Protein AF-A0A7S3FGL2-F1 (afdb_monomer_lite)

pLDDT: mean 81.77, std 18.12, range [37.56, 98.25]

Organism: NCBI:txid156174

Sequence (99 aa):
NVDGRLDLQSSRLWTECSLQRYDFERPWGNAAKVGRVTRKQLLDFFDTYVADGSPTRRRLSTHVFSKGMAPSSLVAEKLPDDDLFPPPVDLLVDAAIAV

Structure (mmCIF, N/CA/C/O backbone):
data_AF-A0A7S3FGL2-F1
#
_entry.id   AF-A0A7S3FGL2-F1
#
loop_
_atom_site.group_PDB
_atom_site.id
_atom_site.type_symbol
_atom_site.label_atom_id
_atom_site.label_alt_id
_atom_site.label_comp_id
_atom_site.label_asym_id
_atom_site.label_entity_id
_atom_site.label_seq_id
_atom_site.pdbx_PDB_ins_code
_atom_site.Cartn_x
_atom_site.Cartn_y
_atom_site.Cartn_z
_atom_site.occupancy
_atom_site.B_iso_or_equiv
_atom_site.auth_seq_id
_atom_site.auth_comp_id
_atom_site.auth_asym_id
_atom_site.auth_atom_id
_atom_site.pdbx_PDB_model_num
ATOM 1 N N . ASN A 1 1 ? 35.583 0.720 4.370 1.00 47.28 1 ASN A N 1
ATOM 2 C CA . ASN A 1 1 ? 34.132 0.690 4.650 1.00 47.28 1 ASN A CA 1
ATOM 3 C C . ASN A 1 1 ? 33.379 0.496 3.330 1.00 47.28 1 ASN A C 1
ATOM 5 O O . ASN A 1 1 ? 32.841 1.445 2.777 1.00 47.28 1 ASN A O 1
ATOM 9 N N . VAL A 1 2 ? 33.482 -0.710 2.761 1.00 55.81 2 VAL A N 1
ATOM 10 C CA . VAL A 1 2 ? 32.880 -1.120 1.471 1.00 55.81 2 VAL A CA 1
ATOM 11 C C . VAL A 1 2 ? 31.766 -2.155 1.709 1.00 55.81 2 VAL A C 1
ATOM 13 O O . VAL A 1 2 ? 30.880 -2.310 0.872 1.00 55.81 2 VAL A O 1
ATOM 16 N N . ASP A 1 3 ? 31.750 -2.774 2.895 1.00 56.59 3 ASP A N 1
ATOM 17 C CA . ASP A 1 3 ? 30.830 -3.851 3.266 1.00 56.59 3 ASP A CA 1
ATOM 18 C C . ASP A 1 3 ? 29.364 -3.418 3.319 1.00 56.59 3 ASP A C 1
ATOM 20 O O . ASP A 1 3 ? 28.524 -4.170 2.843 1.00 56.59 3 ASP A O 1
ATOM 24 N N . GLY A 1 4 ? 29.070 -2.180 3.746 1.00 68.31 4 GLY A N 1
ATOM 25 C CA . GLY A 1 4 ? 27.702 -1.634 3.843 1.00 68.31 4 GLY A CA 1
ATOM 26 C C . GLY A 1 4 ? 26.973 -1.410 2.506 1.00 68.31 4 GLY A C 1
ATOM 27 O O . GLY A 1 4 ? 25.830 -0.952 2.474 1.00 68.31 4 GLY A O 1
ATOM 28 N N . ARG A 1 5 ? 27.649 -1.647 1.374 1.00 80.19 5 ARG A N 1
ATOM 29 C CA . ARG A 1 5 ? 27.011 -1.667 0.051 1.00 80.19 5 ARG A CA 1
ATOM 30 C C . ARG A 1 5 ? 26.749 -3.086 -0.429 1.00 80.19 5 ARG A C 1
ATOM 32 O O . ARG A 1 5 ? 25.773 -3.287 -1.145 1.00 80.19 5 ARG A O 1
ATOM 39 N N . LEU A 1 6 ? 27.601 -4.049 -0.083 1.00 89.69 6 LEU A N 1
ATOM 40 C CA . LEU A 1 6 ? 27.463 -5.423 -0.560 1.00 89.69 6 LEU A CA 1
ATOM 41 C C . LEU A 1 6 ? 26.373 -6.170 0.208 1.00 89.69 6 LEU A C 1
ATOM 43 O O . LEU A 1 6 ? 25.575 -6.872 -0.409 1.00 89.69 6 LEU A O 1
ATOM 47 N N . ASP A 1 7 ? 26.307 -5.990 1.524 1.00 92.75 7 ASP A N 1
ATOM 48 C CA . ASP A 1 7 ? 25.266 -6.545 2.392 1.00 92.75 7 ASP A CA 1
ATOM 49 C C . ASP A 1 7 ? 23.858 -6.094 1.962 1.00 92.75 7 ASP A C 1
ATOM 51 O O . ASP A 1 7 ? 22.958 -6.918 1.795 1.00 92.75 7 ASP A O 1
ATOM 55 N N . LEU A 1 8 ? 23.682 -4.801 1.680 1.00 90.06 8 LEU A N 1
ATOM 56 C CA . LEU A 1 8 ? 22.421 -4.206 1.257 1.00 90.06 8 LEU A CA 1
ATOM 57 C C . LEU A 1 8 ? 21.986 -4.742 -0.110 1.00 90.06 8 LEU A C 1
ATOM 59 O O . LEU A 1 8 ? 20.818 -5.084 -0.303 1.00 90.06 8 LEU A O 1
ATOM 63 N N . GLN A 1 9 ? 22.920 -4.832 -1.065 1.00 89.56 9 GLN A N 1
ATOM 64 C CA . GLN A 1 9 ? 22.628 -5.403 -2.382 1.00 89.56 9 GLN A CA 1
ATOM 65 C C . GLN A 1 9 ? 22.312 -6.897 -2.277 1.00 89.56 9 GLN A C 1
ATOM 67 O O . GLN A 1 9 ? 21.331 -7.347 -2.862 1.00 89.56 9 GLN A O 1
ATOM 72 N N . SER A 1 10 ? 23.071 -7.648 -1.476 1.00 93.00 10 SER A N 1
ATOM 73 C CA . SER A 1 10 ? 22.839 -9.079 -1.251 1.00 93.00 10 SER A CA 1
ATOM 74 C C . SER A 1 10 ? 21.466 -9.326 -0.626 1.00 93.00 10 SER A C 1
ATOM 76 O O . SER A 1 10 ? 20.706 -10.150 -1.125 1.00 93.00 10 SER A O 1
ATOM 78 N N . SER A 1 11 ? 21.101 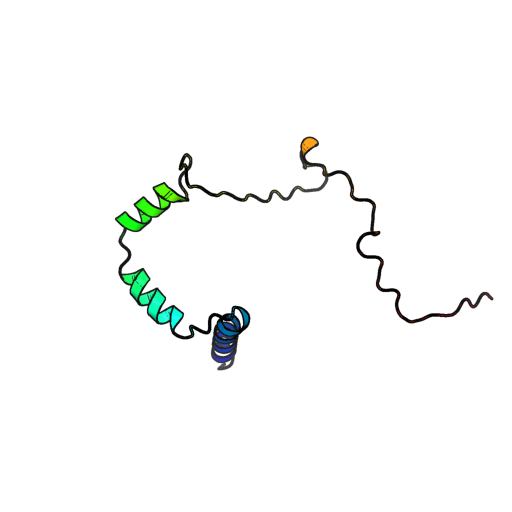-8.555 0.402 1.00 93.62 11 SER A N 1
ATOM 79 C CA . SER A 1 11 ? 19.793 -8.629 1.063 1.00 93.62 11 SER A CA 1
ATOM 80 C C . SER A 1 11 ? 18.637 -8.313 0.106 1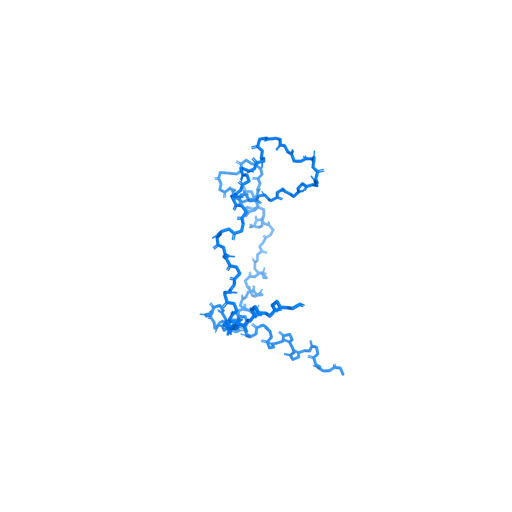.00 93.62 11 SER A C 1
ATOM 82 O O . SER A 1 11 ? 17.639 -9.041 0.047 1.00 93.62 11 SER A O 1
ATOM 84 N N . ARG A 1 12 ? 18.790 -7.268 -0.720 1.00 90.44 12 ARG A N 1
ATOM 85 C CA . ARG A 1 12 ? 17.800 -6.906 -1.742 1.00 90.44 12 ARG A CA 1
ATOM 86 C C . ARG A 1 12 ? 17.609 -8.021 -2.771 1.00 90.44 12 ARG A C 1
ATOM 88 O O . ARG A 1 12 ? 16.471 -8.379 -3.057 1.00 90.44 12 ARG A O 1
ATOM 95 N N . LEU A 1 13 ? 18.694 -8.556 -3.331 1.00 93.25 13 LEU A N 1
ATOM 96 C CA . LEU A 1 13 ? 18.628 -9.635 -4.322 1.00 93.25 13 LEU A CA 1
ATOM 97 C C . LEU A 1 13 ? 18.032 -10.905 -3.709 1.00 93.25 13 LEU A C 1
ATOM 99 O O . LEU A 1 13 ? 17.160 -11.531 -4.308 1.00 93.25 13 LEU A O 1
ATOM 103 N N . TRP A 1 14 ? 18.442 -11.243 -2.485 1.00 95.50 14 TRP A N 1
ATOM 104 C CA . TRP A 1 14 ? 17.928 -12.408 -1.776 1.00 95.50 14 TRP A CA 1
ATOM 105 C C . TRP A 1 14 ? 16.425 -12.315 -1.505 1.00 95.50 14 TRP A C 1
ATOM 107 O O . TRP A 1 14 ? 15.729 -13.318 -1.620 1.00 95.50 14 TRP A O 1
ATOM 117 N N . THR A 1 15 ? 15.902 -11.120 -1.218 1.00 95.81 15 THR A N 1
ATOM 118 C CA . THR A 1 15 ? 14.456 -10.891 -1.053 1.00 95.81 15 THR A CA 1
ATOM 119 C C . THR A 1 15 ? 13.673 -11.227 -2.325 1.00 95.81 15 THR A C 1
ATOM 121 O O . THR A 1 15 ? 12.600 -11.821 -2.254 1.00 95.81 15 THR A O 1
ATOM 124 N N . GLU A 1 16 ? 14.195 -10.883 -3.504 1.00 95.62 16 GLU A N 1
ATOM 125 C CA . GLU A 1 16 ? 13.534 -11.226 -4.771 1.00 95.62 16 GLU A CA 1
ATOM 126 C C . GLU A 1 16 ? 13.585 -12.742 -5.047 1.00 95.62 16 GLU A C 1
ATOM 128 O O . GLU A 1 16 ? 12.620 -13.294 -5.584 1.00 95.62 16 GLU A O 1
ATOM 133 N N . CYS A 1 17 ? 14.655 -13.426 -4.618 1.00 96.69 17 CYS A N 1
ATOM 134 C CA . CYS A 1 17 ? 14.762 -14.887 -4.671 1.00 96.69 17 CYS A CA 1
ATOM 135 C C . CYS A 1 17 ? 13.810 -15.588 -3.691 1.00 96.69 17 CYS A C 1
ATOM 137 O O . CYS A 1 17 ? 13.108 -16.518 -4.082 1.00 96.69 17 CYS A O 1
ATOM 139 N N . SER A 1 18 ? 13.764 -15.154 -2.429 1.00 97.31 18 SER A N 1
ATOM 140 C CA . SER A 1 18 ? 12.949 -15.784 -1.380 1.00 97.31 18 SER A CA 1
ATOM 141 C C . SER A 1 18 ? 11.451 -15.604 -1.618 1.00 97.31 18 SER A C 1
ATOM 143 O O . SER A 1 18 ? 10.665 -16.498 -1.318 1.00 97.31 18 SER A O 1
ATOM 145 N N . LEU A 1 19 ? 11.059 -14.480 -2.223 1.00 96.06 19 LEU A N 1
ATOM 146 C CA . LEU A 1 19 ? 9.688 -14.225 -2.665 1.00 96.06 19 LEU A CA 1
ATOM 147 C C . LEU A 1 19 ? 9.366 -14.849 -4.032 1.00 96.06 19 LEU A C 1
ATOM 149 O O . LEU A 1 19 ? 8.247 -14.666 -4.509 1.00 96.06 19 LEU A O 1
ATOM 153 N N . GLN A 1 20 ? 10.326 -15.534 -4.669 1.00 96.12 20 GLN A N 1
ATOM 154 C CA . GLN A 1 20 ? 10.205 -16.142 -6.002 1.00 96.12 20 GLN A CA 1
ATOM 155 C C . GLN A 1 20 ? 9.724 -15.166 -7.090 1.00 96.12 20 GLN A C 1
ATOM 157 O O . GLN A 1 20 ? 9.078 -15.553 -8.062 1.00 96.12 20 GLN A O 1
ATOM 162 N N . ARG A 1 21 ? 10.016 -13.874 -6.921 1.00 94.19 21 ARG A N 1
ATOM 163 C CA . ARG A 1 21 ? 9.623 -12.823 -7.869 1.00 94.19 21 ARG A CA 1
ATOM 164 C C . ARG A 1 21 ? 10.645 -12.664 -8.978 1.00 94.19 21 ARG A C 1
ATOM 166 O O . ARG A 1 21 ? 10.260 -12.399 -10.110 1.00 94.19 21 ARG A O 1
ATOM 173 N N . TYR A 1 22 ? 11.925 -12.807 -8.634 1.00 94.00 22 TYR A N 1
ATOM 174 C CA . TYR A 1 22 ? 13.061 -12.690 -9.553 1.00 94.00 22 TYR A CA 1
ATOM 175 C C . TYR A 1 22 ? 13.081 -11.389 -10.386 1.00 94.00 22 TYR A C 1
ATOM 177 O O . TYR A 1 22 ? 13.723 -11.329 -11.431 1.00 94.00 22 TYR A O 1
ATOM 185 N N . ASP A 1 23 ? 12.410 -10.328 -9.922 1.00 94.44 23 ASP A N 1
ATOM 186 C CA . ASP A 1 23 ? 12.386 -9.022 -10.585 1.00 94.44 23 ASP A CA 1
ATOM 187 C C . ASP A 1 23 ? 13.465 -8.115 -9.977 1.00 94.44 23 ASP A C 1
ATOM 189 O O . ASP A 1 23 ? 13.226 -7.291 -9.091 1.00 94.44 23 ASP A O 1
ATOM 193 N N . PHE A 1 24 ? 14.703 -8.292 -10.438 1.00 93.38 24 PHE A N 1
ATOM 194 C CA . PHE A 1 24 ? 15.855 -7.552 -9.914 1.00 93.38 24 PHE A CA 1
ATOM 195 C C . PHE A 1 24 ? 15.881 -6.077 -10.357 1.00 93.38 24 PHE A C 1
ATOM 197 O O . PHE A 1 24 ? 16.459 -5.219 -9.671 1.00 93.38 24 PHE A O 1
ATOM 204 N N . GLU A 1 25 ? 15.210 -5.761 -11.468 1.00 93.31 25 GLU A N 1
ATOM 205 C CA . GLU A 1 25 ? 15.081 -4.408 -12.023 1.00 93.31 25 GLU A CA 1
ATOM 206 C C . GLU A 1 25 ? 13.942 -3.603 -11.387 1.00 93.31 25 GLU A C 1
ATOM 208 O O . GLU A 1 25 ? 13.857 -2.384 -11.581 1.00 93.31 25 GLU A O 1
ATOM 213 N N . ARG A 1 26 ? 13.110 -4.252 -10.564 1.00 91.00 26 ARG A N 1
ATOM 214 C CA . ARG A 1 26 ? 11.936 -3.684 -9.898 1.00 91.00 26 ARG A CA 1
ATOM 215 C C . ARG A 1 26 ? 12.124 -2.266 -9.354 1.00 91.00 26 ARG A C 1
ATOM 217 O O . ARG A 1 26 ? 11.230 -1.449 -9.555 1.00 91.00 26 ARG A O 1
ATOM 224 N N . PRO A 1 27 ? 13.237 -1.891 -8.700 1.00 91.00 27 PRO A N 1
ATOM 225 C CA . PRO A 1 27 ? 13.410 -0.524 -8.203 1.00 91.00 27 PRO A CA 1
ATOM 226 C C . PRO A 1 27 ? 13.527 0.536 -9.292 1.00 91.00 27 PRO A C 1
ATOM 228 O O . PRO A 1 27 ? 12.985 1.624 -9.113 1.00 91.00 27 PRO A O 1
ATOM 231 N N . TRP A 1 28 ? 14.143 0.225 -10.433 1.00 93.56 28 TRP A N 1
ATOM 232 C CA . TRP A 1 28 ? 14.189 1.136 -11.577 1.00 93.56 28 TRP A CA 1
ATOM 233 C C . TRP A 1 28 ? 12.801 1.287 -12.205 1.00 93.56 28 TRP A C 1
ATOM 235 O O . TRP A 1 28 ? 12.335 2.407 -12.429 1.00 93.56 28 TRP A O 1
ATOM 245 N N . GLY A 1 29 ? 12.088 0.171 -12.389 1.00 94.81 29 GLY A N 1
ATOM 246 C CA . GLY A 1 29 ? 10.708 0.176 -12.880 1.00 94.81 29 GLY A CA 1
ATOM 247 C C . GLY A 1 29 ? 9.744 0.913 -11.943 1.00 94.81 29 GLY A C 1
ATOM 248 O O . GLY A 1 29 ? 8.897 1.688 -12.393 1.00 94.81 29 GLY A O 1
ATOM 249 N N . ASN A 1 30 ? 9.891 0.729 -10.631 1.00 94.06 30 ASN A N 1
ATOM 250 C CA . ASN A 1 30 ? 9.097 1.423 -9.621 1.00 94.06 30 ASN A CA 1
ATOM 251 C C . ASN A 1 30 ? 9.410 2.919 -9.594 1.00 94.06 30 ASN A C 1
ATOM 253 O O . ASN A 1 30 ? 8.476 3.713 -9.561 1.00 94.06 30 ASN A O 1
ATOM 257 N N . ALA A 1 31 ? 10.682 3.319 -9.666 1.00 95.69 31 ALA A N 1
ATOM 258 C CA . ALA A 1 31 ? 11.065 4.729 -9.718 1.00 95.69 31 ALA A CA 1
ATOM 259 C C . ALA A 1 31 ? 10.450 5.436 -10.936 1.00 95.69 31 ALA A C 1
ATOM 261 O O . ALA A 1 31 ? 9.852 6.504 -10.796 1.00 95.69 31 ALA A O 1
ATOM 262 N N . ALA A 1 32 ? 10.503 4.800 -12.112 1.00 96.69 32 ALA A N 1
ATOM 263 C CA . ALA A 1 32 ? 9.892 5.327 -13.330 1.00 96.69 32 ALA A CA 1
ATOM 264 C C . ALA A 1 32 ? 8.363 5.483 -13.218 1.00 96.69 32 ALA A C 1
ATOM 266 O O . ALA A 1 32 ? 7.799 6.426 -13.775 1.00 96.69 32 ALA A O 1
ATOM 267 N N . LYS A 1 33 ? 7.683 4.579 -12.497 1.00 95.44 33 LYS A N 1
ATOM 268 C CA . LYS A 1 33 ? 6.234 4.656 -12.238 1.00 95.44 33 LYS A CA 1
ATOM 269 C C . LYS A 1 33 ? 5.896 5.743 -11.220 1.00 95.44 33 LYS A C 1
ATOM 271 O O . LYS A 1 33 ? 5.019 6.559 -11.481 1.00 95.44 33 LYS A O 1
ATOM 276 N N . VAL A 1 34 ? 6.609 5.781 -10.093 1.00 95.38 34 VAL A N 1
ATOM 277 C CA . VAL A 1 34 ? 6.399 6.761 -9.015 1.00 95.38 34 VAL A CA 1
ATOM 278 C C . VAL A 1 34 ? 6.625 8.185 -9.518 1.00 95.38 34 VAL A C 1
ATOM 280 O O . VAL A 1 34 ? 5.832 9.064 -9.201 1.00 95.38 34 VAL A O 1
ATOM 283 N N . GLY A 1 35 ? 7.623 8.408 -10.379 1.00 95.06 35 GLY A N 1
ATOM 284 C CA . GLY A 1 35 ? 7.886 9.724 -10.974 1.00 95.06 35 GLY A CA 1
ATOM 285 C C . GLY A 1 35 ? 6.748 10.286 -11.839 1.00 95.06 35 GLY A C 1
ATOM 286 O O . GLY A 1 35 ? 6.745 11.475 -12.136 1.00 95.06 35 GLY A O 1
ATOM 287 N N . ARG A 1 36 ? 5.771 9.459 -12.238 1.00 96.94 36 ARG A N 1
ATOM 288 C CA . ARG A 1 36 ? 4.591 9.877 -13.018 1.00 96.94 36 ARG A CA 1
ATOM 289 C C . ARG A 1 36 ? 3.351 10.112 -12.155 1.00 96.94 36 ARG A C 1
ATOM 291 O O . ARG A 1 36 ? 2.321 10.528 -12.682 1.00 96.94 36 ARG A O 1
ATOM 298 N N . VAL A 1 37 ? 3.418 9.808 -10.859 1.00 97.00 37 VAL A N 1
ATOM 299 C CA . VAL A 1 37 ? 2.273 9.922 -9.953 1.00 97.00 37 VAL A CA 1
ATOM 300 C C . VAL A 1 37 ? 1.992 11.392 -9.660 1.00 97.00 37 VAL A C 1
ATOM 302 O O . VAL A 1 37 ? 2.861 12.142 -9.222 1.00 97.00 37 VAL A O 1
ATOM 305 N N . THR A 1 38 ? 0.747 11.805 -9.881 1.00 98.00 38 THR A N 1
ATOM 306 C CA . THR A 1 38 ? 0.294 13.177 -9.635 1.00 98.00 38 THR A CA 1
ATOM 307 C C . THR A 1 38 ? -0.317 13.333 -8.245 1.00 98.00 38 THR A C 1
ATOM 309 O O . THR A 1 38 ? -0.844 12.385 -7.659 1.00 98.00 38 THR A O 1
ATOM 312 N N . ARG A 1 39 ? -0.341 14.572 -7.734 1.00 97.62 39 ARG A N 1
ATOM 313 C CA . ARG A 1 39 ? -1.016 14.900 -6.466 1.00 97.62 39 ARG A CA 1
ATOM 314 C C . ARG A 1 39 ? -2.484 14.468 -6.459 1.00 97.62 39 ARG A C 1
ATOM 316 O O . ARG A 1 39 ? -2.955 13.954 -5.452 1.00 97.62 39 ARG A O 1
ATOM 323 N N . LYS A 1 40 ? -3.197 14.668 -7.573 1.00 98.25 40 LYS A N 1
ATOM 324 C CA . LYS A 1 40 ? -4.603 14.269 -7.699 1.00 98.25 40 LYS A CA 1
ATOM 325 C C . LYS A 1 40 ? -4.766 12.761 -7.500 1.00 98.25 40 LYS A C 1
ATOM 327 O O . LYS A 1 40 ? -5.593 12.356 -6.701 1.00 98.25 40 LYS A O 1
ATOM 332 N N . GLN A 1 41 ? -3.938 11.948 -8.156 1.00 97.88 41 GLN A N 1
ATOM 333 C CA . GLN A 1 41 ? -3.992 10.489 -8.014 1.00 97.88 41 GLN A CA 1
ATOM 334 C C . GLN A 1 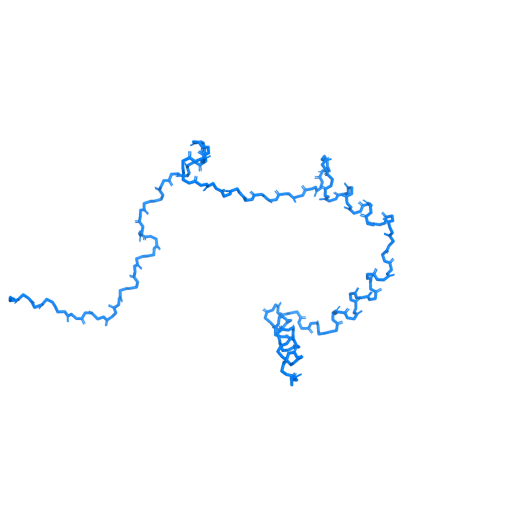41 ? -3.706 10.023 -6.582 1.00 97.88 41 GLN A C 1
ATOM 336 O O . GLN A 1 41 ? -4.308 9.054 -6.132 1.00 97.88 41 GLN A O 1
ATOM 341 N N . LEU A 1 42 ? -2.817 10.710 -5.857 1.00 97.44 42 LEU A N 1
ATOM 342 C CA . LEU A 1 42 ? -2.562 10.407 -4.445 1.00 97.44 42 LEU A CA 1
ATOM 343 C C . LEU A 1 42 ? -3.769 10.720 -3.556 1.00 97.44 42 LEU A C 1
ATOM 345 O O . LEU A 1 42 ? -4.081 9.928 -2.670 1.00 97.44 42 LEU A O 1
ATOM 349 N N . LEU A 1 43 ? -4.448 11.846 -3.798 1.00 97.94 43 LEU A N 1
ATOM 350 C CA . LEU A 1 43 ? -5.676 12.191 -3.076 1.00 97.94 43 LEU A CA 1
ATOM 351 C C . LEU A 1 43 ? -6.803 11.211 -3.401 1.00 97.94 43 LEU A C 1
ATOM 353 O O . LEU A 1 43 ? -7.376 10.634 -2.486 1.00 97.94 43 LEU A O 1
ATOM 357 N N . ASP A 1 44 ? -7.024 10.926 -4.685 1.00 97.62 44 ASP A N 1
ATOM 358 C CA . ASP A 1 44 ? -8.039 9.966 -5.122 1.00 97.62 44 ASP A CA 1
ATOM 359 C C . ASP A 1 44 ? -7.768 8.564 -4.513 1.00 97.62 44 ASP A C 1
ATOM 361 O O . ASP A 1 44 ? -8.693 7.875 -4.080 1.00 97.62 44 ASP A O 1
ATOM 365 N N . PHE A 1 45 ? -6.496 8.144 -4.403 1.00 97.44 45 PHE A N 1
ATOM 366 C CA . PHE A 1 45 ? -6.108 6.906 -3.710 1.00 97.44 45 PHE A CA 1
ATOM 367 C C . PHE A 1 45 ? -6.431 6.948 -2.211 1.00 97.44 45 PHE A C 1
ATOM 369 O O . PHE A 1 45 ? -6.963 5.975 -1.672 1.00 97.44 45 PHE A O 1
ATOM 376 N N . PHE A 1 46 ? -6.115 8.053 -1.531 1.00 97.12 46 PHE A N 1
ATOM 377 C CA . PHE A 1 46 ? -6.404 8.218 -0.108 1.00 97.12 46 PHE A CA 1
ATOM 378 C C . PHE A 1 46 ? -7.910 8.164 0.162 1.00 97.12 46 PHE A C 1
ATOM 380 O O . PHE A 1 46 ? -8.348 7.368 0.996 1.00 97.12 46 PHE A O 1
ATOM 387 N N . ASP A 1 47 ? -8.694 8.938 -0.585 1.00 97.56 47 ASP A N 1
ATOM 388 C CA . ASP A 1 47 ? -10.150 8.994 -0.452 1.00 97.56 47 ASP A CA 1
ATOM 389 C C . ASP A 1 47 ? -10.777 7.619 -0.706 1.00 97.56 47 ASP A C 1
ATOM 391 O O . ASP A 1 47 ? -11.699 7.202 -0.006 1.00 97.56 47 ASP A O 1
ATOM 395 N N . THR A 1 48 ? -10.219 6.857 -1.651 1.00 97.31 48 THR A N 1
ATOM 396 C CA . THR A 1 48 ? -10.722 5.522 -1.984 1.00 97.31 48 THR A CA 1
ATOM 397 C C . THR A 1 48 ? -10.316 4.463 -0.964 1.00 97.31 48 THR A C 1
ATOM 399 O O . THR A 1 48 ? -11.128 3.607 -0.641 1.00 97.31 48 THR A O 1
ATOM 402 N N . TYR A 1 49 ? -9.094 4.439 -0.435 1.00 97.50 49 TYR A N 1
ATOM 403 C CA . TYR A 1 49 ? -8.622 3.265 0.326 1.00 97.50 49 TYR A CA 1
ATOM 404 C C . TYR A 1 49 ? -8.318 3.524 1.798 1.00 97.50 49 TYR A C 1
ATOM 406 O O . TYR A 1 49 ? -8.216 2.568 2.570 1.00 97.50 49 TYR A O 1
ATOM 414 N N . VAL A 1 50 ? -8.177 4.785 2.203 1.00 96.19 50 VAL A N 1
ATOM 415 C CA . VAL A 1 50 ? -7.649 5.149 3.524 1.00 96.19 50 VAL A CA 1
ATOM 416 C C . VAL A 1 50 ? -8.641 5.978 4.335 1.00 96.19 50 VAL A C 1
ATOM 418 O O . VAL A 1 50 ? -8.763 5.729 5.539 1.00 96.19 50 VAL A O 1
ATOM 421 N N . ALA A 1 51 ? -9.340 6.920 3.693 1.00 96.31 51 ALA A N 1
ATOM 422 C CA . ALA A 1 51 ? -10.229 7.876 4.343 1.00 96.31 51 ALA A CA 1
ATOM 423 C C . ALA A 1 51 ? -11.287 7.205 5.231 1.00 96.31 51 ALA A C 1
ATOM 425 O O . ALA A 1 51 ? -11.827 6.136 4.920 1.00 96.31 51 ALA A O 1
ATOM 426 N N . ASP A 1 52 ? -11.590 7.852 6.356 1.00 92.56 52 ASP A N 1
ATOM 427 C CA . ASP A 1 52 ? -12.672 7.424 7.235 1.00 92.56 52 ASP A CA 1
ATOM 428 C C . ASP A 1 52 ? -14.008 7.526 6.484 1.00 92.56 52 ASP A C 1
ATOM 430 O O . ASP A 1 52 ? -14.325 8.548 5.883 1.00 92.56 52 ASP A O 1
ATOM 434 N N . GLY A 1 53 ? -14.779 6.437 6.483 1.00 90.62 53 GLY A N 1
ATOM 435 C CA . GLY A 1 53 ? -16.037 6.342 5.737 1.00 90.62 53 GLY A CA 1
ATOM 436 C C . GLY A 1 53 ? -15.912 5.786 4.316 1.00 90.62 53 GLY A C 1
ATOM 437 O O . GLY A 1 53 ? -16.938 5.544 3.685 1.00 90.62 53 GLY A O 1
ATOM 438 N N . SER A 1 54 ? -14.700 5.512 3.817 1.00 94.81 54 SER A N 1
ATOM 439 C CA . SER A 1 54 ? -14.562 4.836 2.525 1.00 94.81 54 SER A CA 1
ATOM 440 C C . SER A 1 54 ? -15.126 3.400 2.564 1.00 94.81 54 SER A C 1
ATOM 442 O O . SER A 1 54 ? -14.771 2.630 3.465 1.00 94.81 54 SER A O 1
ATOM 444 N N . PRO A 1 55 ? -15.922 2.988 1.553 1.00 92.62 55 PRO A N 1
ATOM 445 C CA . PRO A 1 55 ? -16.476 1.635 1.466 1.00 92.62 55 PRO A CA 1
ATOM 446 C C . PRO A 1 55 ? -15.413 0.565 1.176 1.00 92.62 55 PRO A C 1
ATOM 448 O O . PRO A 1 55 ? -15.631 -0.615 1.438 1.00 92.62 55 PRO A O 1
ATOM 451 N N . THR A 1 56 ? -14.257 0.954 0.633 1.00 96.25 56 THR A N 1
ATOM 452 C CA . THR A 1 56 ? -13.159 0.045 0.265 1.00 96.25 56 THR A CA 1
ATOM 453 C C . THR A 1 56 ? -12.012 0.041 1.271 1.00 96.25 56 THR A C 1
ATOM 455 O O . THR A 1 56 ? -11.020 -0.674 1.072 1.00 96.25 56 THR A O 1
ATOM 458 N N . ARG A 1 57 ? -12.141 0.804 2.364 1.00 96.38 57 ARG A N 1
ATOM 459 C CA . ARG A 1 57 ? -11.147 0.861 3.434 1.00 96.38 57 ARG A CA 1
ATOM 460 C C . ARG A 1 57 ? -11.022 -0.489 4.134 1.00 96.38 57 ARG A C 1
ATOM 462 O O . ARG A 1 57 ? -12.001 -1.064 4.601 1.00 96.38 57 ARG A O 1
ATOM 469 N N . ARG A 1 58 ? -9.786 -0.968 4.275 1.00 95.88 58 ARG A N 1
ATOM 470 C CA . ARG A 1 58 ? -9.450 -2.189 5.024 1.00 95.88 58 ARG A CA 1
ATOM 4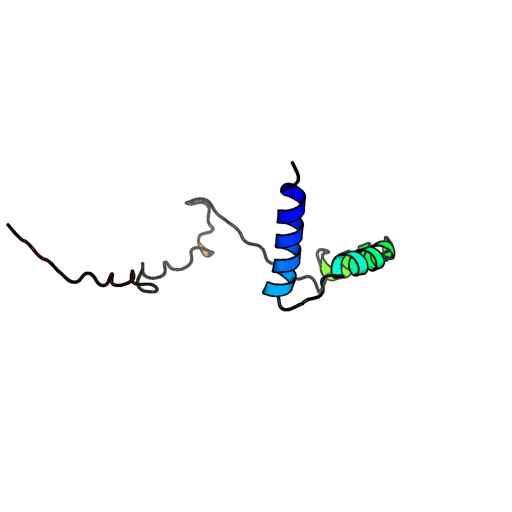71 C C . ARG A 1 58 ? -8.522 -1.816 6.177 1.00 95.88 58 ARG A C 1
ATOM 473 O O . ARG A 1 58 ? -7.402 -1.379 5.934 1.00 95.88 58 ARG A O 1
ATOM 480 N N . ARG A 1 59 ? -8.990 -1.953 7.425 1.00 94.44 59 ARG A N 1
ATOM 481 C CA . ARG A 1 59 ? -8.238 -1.576 8.635 1.00 94.44 59 ARG A CA 1
ATOM 482 C C . ARG A 1 59 ? -8.024 -2.786 9.541 1.00 94.44 59 ARG A C 1
ATOM 484 O O . ARG A 1 59 ? -8.994 -3.374 10.005 1.00 94.44 59 ARG A O 1
ATOM 491 N N . LEU A 1 60 ? -6.763 -3.092 9.833 1.00 93.06 60 LEU A N 1
ATOM 492 C CA . LEU A 1 60 ? -6.351 -4.035 10.873 1.00 93.06 60 LEU A CA 1
ATOM 493 C C . LEU A 1 60 ? -5.723 -3.236 12.020 1.00 93.06 60 LEU A C 1
ATOM 495 O O . LEU A 1 60 ? -4.826 -2.430 11.780 1.00 93.06 60 LEU A O 1
ATOM 499 N N . SER A 1 61 ? -6.204 -3.431 13.247 1.00 92.31 61 SER A N 1
ATOM 500 C CA . SER A 1 61 ? -5.658 -2.775 14.441 1.00 92.31 61 SER A CA 1
ATOM 501 C C . SER A 1 61 ? -5.318 -3.807 15.506 1.00 92.31 61 SER A C 1
ATOM 503 O O . SER A 1 61 ? -6.209 -4.525 15.958 1.00 92.31 61 SER A O 1
ATOM 505 N N . THR A 1 62 ? -4.058 -3.830 15.935 1.00 92.00 62 THR A N 1
ATOM 506 C CA . THR A 1 62 ? -3.584 -4.664 17.043 1.00 92.00 62 THR A CA 1
ATOM 507 C C . THR A 1 62 ? -3.480 -3.804 18.294 1.00 92.00 62 THR A C 1
ATOM 509 O O . THR A 1 62 ? -2.732 -2.828 18.311 1.00 92.00 62 THR A O 1
ATOM 512 N N . HIS A 1 63 ? -4.234 -4.155 19.334 1.00 90.12 63 HIS A N 1
ATOM 513 C CA . HIS A 1 63 ? -4.216 -3.454 20.617 1.00 90.12 63 HIS A CA 1
ATOM 514 C C . HIS A 1 63 ? -3.421 -4.284 21.617 1.00 90.12 63 HIS A C 1
ATOM 516 O O . HIS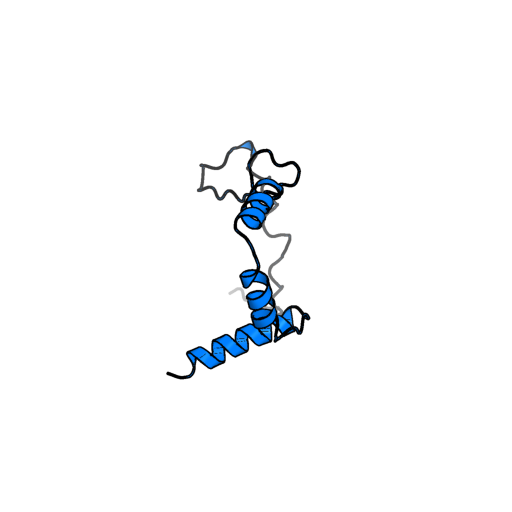 A 1 63 ? -3.798 -5.414 21.921 1.00 90.12 63 HIS A O 1
ATOM 522 N N . VAL A 1 64 ? -2.310 -3.734 22.101 1.00 88.25 64 VAL A N 1
ATOM 523 C CA . VAL A 1 64 ? -1.470 -4.372 23.119 1.00 88.25 64 VAL A CA 1
ATOM 524 C C . VAL A 1 64 ? -1.749 -3.689 24.447 1.00 88.25 64 VAL A C 1
ATOM 526 O O . VAL A 1 64 ? -1.500 -2.494 24.600 1.00 88.25 64 VAL A O 1
ATOM 529 N N . PHE A 1 65 ? -2.283 -4.447 25.399 1.00 87.44 65 PHE A N 1
ATOM 530 C CA . PHE A 1 65 ? -2.616 -3.950 26.728 1.00 87.44 65 PHE A CA 1
ATOM 531 C C . PHE A 1 65 ? -1.554 -4.369 27.739 1.00 87.44 65 PHE A C 1
ATOM 533 O O . PHE A 1 65 ? -1.031 -5.483 27.693 1.00 87.44 65 PHE A O 1
ATOM 540 N N . SER A 1 66 ? -1.262 -3.485 28.689 1.00 85.06 66 SER A N 1
ATOM 541 C CA . SER A 1 66 ? -0.518 -3.856 29.889 1.00 85.06 66 SER A CA 1
ATOM 542 C C . SER A 1 66 ? -1.385 -4.720 30.813 1.00 85.06 66 SER A C 1
ATOM 544 O O . SER A 1 66 ? -2.617 -4.782 30.694 1.00 85.06 66 SER A O 1
ATOM 546 N N . LYS A 1 67 ? -0.735 -5.402 31.763 1.00 84.62 67 LYS A N 1
ATOM 547 C CA . LYS A 1 67 ? -1.414 -6.266 32.734 1.00 84.62 67 LYS A CA 1
ATOM 548 C C . LYS A 1 67 ? -2.496 -5.477 33.485 1.00 84.62 67 LYS A C 1
ATOM 550 O O . LYS A 1 67 ? -2.200 -4.476 34.126 1.00 84.62 67 LYS A O 1
ATOM 555 N N . GLY A 1 68 ? -3.740 -5.953 33.414 1.00 82.44 68 GLY A N 1
ATOM 556 C CA . GLY A 1 68 ? -4.886 -5.362 34.115 1.00 82.44 68 GLY A CA 1
ATOM 557 C C . GLY A 1 68 ? -5.566 -4.179 33.413 1.00 82.44 68 GLY A C 1
ATOM 558 O O . GLY A 1 68 ? -6.570 -3.699 33.924 1.00 82.44 68 GLY A O 1
ATOM 559 N N . MET A 1 69 ? -5.071 -3.724 32.254 1.00 85.25 69 MET A N 1
ATOM 560 C CA . MET A 1 69 ? -5.708 -2.651 31.467 1.00 85.25 69 MET A CA 1
ATOM 561 C C . MET A 1 69 ? -6.528 -3.166 30.279 1.00 85.25 69 MET A C 1
ATOM 563 O O . MET A 1 69 ? -7.210 -2.385 29.616 1.00 85.25 69 MET A O 1
ATOM 567 N N . ALA A 1 70 ? -6.452 -4.467 29.991 1.00 84.38 70 ALA A N 1
ATOM 568 C CA . ALA A 1 70 ? -7.238 -5.070 28.926 1.00 84.38 70 ALA A CA 1
ATOM 569 C C . ALA A 1 70 ? -8.738 -5.025 29.277 1.00 84.38 70 ALA A C 1
ATOM 571 O O . ALA A 1 70 ? -9.102 -5.342 30.414 1.00 84.38 70 ALA A O 1
ATOM 572 N N . PRO A 1 71 ? -9.619 -4.672 28.324 1.00 85.38 71 PRO A N 1
ATOM 573 C CA . PRO A 1 71 ? -11.058 -4.796 28.509 1.00 85.38 71 PRO A CA 1
ATOM 574 C C . PRO A 1 71 ? -11.416 -6.238 28.870 1.00 85.38 71 PRO A C 1
ATOM 576 O O . PRO A 1 71 ? -10.934 -7.173 28.232 1.00 85.38 71 PRO A O 1
ATOM 579 N N . SER A 1 72 ? -12.297 -6.425 29.853 1.00 75.38 72 SER A N 1
ATOM 580 C CA . SER A 1 72 ? -12.723 -7.758 30.303 1.00 75.38 72 SER A CA 1
ATOM 581 C C . SER A 1 72 ? -13.366 -8.596 29.190 1.00 75.38 72 SER A C 1
ATOM 583 O O . SER A 1 72 ? -13.273 -9.817 29.219 1.00 75.38 72 SER A O 1
ATOM 585 N N . SER A 1 73 ? -13.953 -7.954 28.175 1.00 75.94 73 SER A N 1
ATOM 586 C CA . SER A 1 73 ? -14.525 -8.602 26.986 1.00 75.94 73 SER A CA 1
ATOM 587 C C . SER A 1 73 ? -13.492 -9.136 25.986 1.00 75.94 73 SER A C 1
ATOM 589 O O . SER A 1 73 ? -13.864 -9.873 25.077 1.00 75.94 73 SER A O 1
ATOM 591 N N . LEU A 1 74 ? -12.219 -8.750 26.119 1.00 69.19 74 LEU A N 1
ATOM 592 C CA . LEU A 1 74 ? -11.114 -9.174 25.249 1.00 69.19 74 LEU A CA 1
ATOM 593 C C . LEU A 1 74 ? -10.165 -10.155 25.941 1.00 69.19 74 LEU A C 1
ATOM 595 O O . LEU A 1 74 ? -9.144 -10.529 25.361 1.00 69.19 74 LEU A O 1
ATOM 599 N N . VAL A 1 75 ? -10.480 -10.566 27.172 1.00 63.81 75 VAL A N 1
ATOM 600 C CA . VAL A 1 75 ? -9.773 -11.659 27.836 1.00 63.81 75 VAL A CA 1
ATOM 601 C C . VAL A 1 75 ? -10.177 -12.931 27.102 1.00 63.81 75 VAL A C 1
ATOM 603 O O . VAL A 1 75 ? -11.219 -13.518 27.382 1.00 63.81 75 VAL A O 1
ATOM 606 N N . ALA A 1 76 ? -9.381 -13.300 26.098 1.00 60.81 76 ALA A N 1
ATOM 607 C CA . ALA A 1 76 ? -9.482 -14.607 25.478 1.00 60.81 76 ALA A CA 1
ATOM 608 C C . ALA A 1 76 ? -9.445 -15.657 26.591 1.00 60.81 76 ALA A C 1
ATOM 610 O O . ALA A 1 76 ? -8.653 -15.539 27.533 1.00 60.81 76 ALA A O 1
ATOM 611 N N . GLU A 1 77 ? -10.332 -16.644 26.488 1.00 59.09 77 GLU A N 1
ATOM 612 C CA . GLU A 1 77 ? -10.294 -17.827 27.333 1.00 59.09 77 GLU A CA 1
ATOM 613 C C . GLU A 1 77 ? -8.849 -18.324 27.365 1.00 59.09 77 GLU A C 1
ATOM 615 O O . GLU A 1 77 ? -8.199 -18.431 26.320 1.00 59.09 77 GLU A O 1
ATOM 620 N N . LYS A 1 78 ? -8.309 -18.506 28.573 1.00 59.75 78 LYS A N 1
ATOM 621 C CA . LYS A 1 78 ? -6.950 -19.002 28.738 1.00 59.75 78 LYS A CA 1
ATOM 622 C C . LYS A 1 78 ? -6.923 -20.355 28.029 1.00 59.75 78 LYS A C 1
ATOM 624 O O . LYS A 1 78 ? -7.574 -21.288 28.494 1.00 59.75 78 LYS A O 1
ATOM 629 N N . LEU A 1 79 ? -6.250 -20.432 26.878 1.00 60.44 79 LEU A N 1
ATOM 630 C CA . LEU A 1 79 ? -6.002 -21.716 26.235 1.00 60.44 79 LEU A CA 1
ATOM 631 C C . LEU A 1 79 ? -5.359 -22.618 27.299 1.00 60.44 79 LEU A C 1
ATOM 633 O O . LEU A 1 79 ? -4.539 -22.107 28.072 1.00 60.44 79 LEU A O 1
ATOM 637 N N . PRO A 1 80 ? -5.764 -23.896 27.399 1.00 63.25 80 PRO A N 1
ATOM 638 C CA . PRO A 1 80 ? -5.126 -24.824 28.321 1.00 63.25 80 PRO A CA 1
ATOM 639 C C . PRO A 1 80 ? -3.615 -24.748 28.098 1.00 63.25 80 PRO A C 1
ATOM 641 O O . PRO A 1 80 ? -3.155 -24.761 26.954 1.00 63.25 80 PRO A O 1
ATOM 644 N N . ASP A 1 81 ? -2.888 -24.525 29.192 1.00 64.81 81 ASP A N 1
ATOM 645 C CA . ASP A 1 81 ? -1.450 -24.282 29.166 1.00 64.81 81 ASP A CA 1
ATOM 646 C C . ASP A 1 81 ? -0.738 -25.426 28.399 1.00 64.81 81 ASP A C 1
ATOM 648 O O . ASP A 1 81 ? -1.080 -26.592 28.564 1.00 64.81 81 ASP A O 1
ATOM 652 N N . ASP A 1 82 ? 0.221 -25.067 27.541 1.00 55.78 82 ASP A N 1
ATOM 653 C CA . ASP A 1 82 ? 1.321 -25.885 26.991 1.00 55.78 82 ASP A CA 1
ATOM 654 C C . ASP A 1 82 ? 1.059 -27.247 26.292 1.00 55.78 82 ASP A C 1
ATOM 656 O O . ASP A 1 82 ? 2.011 -27.855 25.806 1.00 55.78 82 ASP A O 1
ATOM 660 N N . ASP A 1 83 ? -0.181 -27.704 26.090 1.00 58.62 83 ASP A N 1
ATOM 661 C CA . ASP A 1 83 ? -0.440 -28.990 25.397 1.00 58.62 83 ASP A CA 1
ATOM 662 C C . ASP A 1 83 ? -0.366 -28.923 23.853 1.00 58.62 83 ASP A C 1
ATOM 664 O O . ASP A 1 83 ? -0.338 -29.952 23.176 1.00 58.62 83 ASP A O 1
ATOM 668 N N . LEU A 1 84 ? -0.346 -27.725 23.253 1.00 62.78 84 LEU A N 1
ATOM 669 C CA . LEU A 1 84 ? -0.319 -27.567 21.784 1.00 62.78 84 LEU A CA 1
ATOM 670 C C . LEU A 1 84 ? 1.070 -27.790 21.176 1.00 62.78 84 LEU A C 1
ATOM 672 O O . LEU A 1 84 ? 1.188 -28.150 20.004 1.00 62.78 84 LEU A O 1
ATOM 676 N N . PHE A 1 85 ? 2.109 -27.574 21.976 1.00 64.88 85 PHE A N 1
ATOM 677 C CA . PHE A 1 85 ? 3.494 -27.843 21.625 1.00 64.88 85 PHE A CA 1
ATOM 678 C C . PHE A 1 85 ? 4.155 -28.447 22.858 1.00 64.88 85 PHE A C 1
ATOM 680 O O . PHE A 1 85 ? 4.866 -27.724 23.562 1.00 64.88 85 PHE A O 1
ATOM 687 N N . PRO A 1 86 ? 3.921 -29.746 23.145 1.00 62.62 86 PRO A N 1
ATOM 688 C CA . PRO A 1 86 ? 4.712 -30.412 24.162 1.00 62.62 86 PRO A CA 1
ATOM 689 C C . PRO A 1 86 ? 6.183 -30.149 23.825 1.00 62.62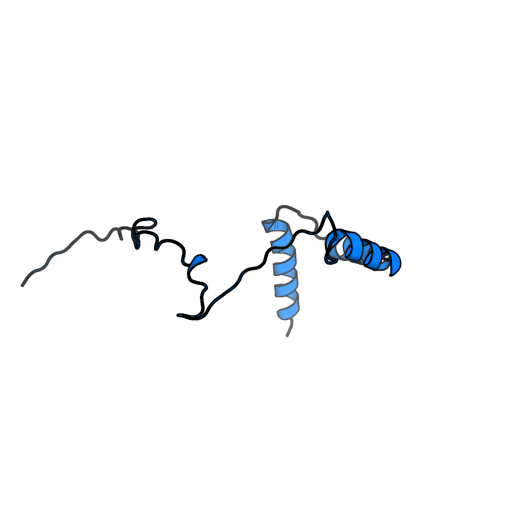 86 PRO A C 1
ATOM 691 O O . PRO A 1 86 ? 6.543 -30.202 22.636 1.00 62.62 86 PRO A O 1
ATOM 694 N N . PRO A 1 87 ? 7.023 -29.806 24.821 1.00 61.62 87 PRO A N 1
ATOM 695 C CA . PRO A 1 87 ? 8.444 -29.646 24.575 1.00 61.62 87 PRO A CA 1
ATOM 696 C C . PRO A 1 87 ? 8.911 -30.875 23.792 1.00 61.62 87 PRO A C 1
ATOM 698 O O . PRO A 1 87 ? 8.441 -31.982 24.094 1.00 61.62 87 PRO A O 1
ATOM 701 N N . PRO A 1 88 ? 9.757 -30.702 22.757 1.00 64.56 88 PRO A N 1
ATOM 702 C CA . PRO A 1 88 ? 10.318 -31.835 22.046 1.00 64.56 88 PRO A CA 1
ATOM 703 C C . PRO A 1 88 ? 10.791 -32.819 23.101 1.00 64.56 88 PRO A C 1
ATOM 705 O O . PRO A 1 88 ? 11.482 -32.417 24.039 1.00 64.56 88 PRO A O 1
ATOM 708 N N . VAL A 1 89 ? 10.333 -34.066 23.006 1.00 62.41 89 VAL A N 1
ATOM 709 C CA . VAL A 1 89 ? 10.843 -35.128 23.860 1.00 62.41 89 VAL A CA 1
ATOM 710 C C . VAL A 1 89 ? 12.309 -35.216 23.477 1.00 62.41 89 VAL A C 1
ATOM 712 O O . VAL A 1 89 ? 12.641 -35.808 22.450 1.00 62.41 89 VAL A O 1
ATOM 715 N N . ASP A 1 90 ? 13.165 -34.499 24.205 1.00 60.16 90 ASP A N 1
ATOM 716 C CA . ASP A 1 90 ? 14.598 -34.601 24.028 1.00 60.16 90 ASP A CA 1
ATOM 717 C C . ASP A 1 90 ? 14.880 -36.099 24.074 1.00 60.16 90 ASP A C 1
ATOM 719 O O . ASP A 1 90 ? 14.468 -36.799 25.004 1.00 60.16 90 ASP A O 1
ATOM 723 N N . LEU A 1 91 ? 15.489 -36.609 23.002 1.00 54.06 91 LEU A N 1
ATOM 724 C CA . LEU A 1 91 ? 15.833 -38.018 22.803 1.00 54.06 91 LEU A CA 1
ATOM 725 C C . LEU A 1 91 ? 16.970 -38.444 23.751 1.00 54.06 91 LEU A C 1
ATOM 727 O O . LEU A 1 91 ? 17.933 -39.085 23.344 1.00 54.06 91 LEU A O 1
ATOM 731 N N . LEU A 1 92 ? 16.859 -38.072 25.023 1.00 49.12 92 LEU A N 1
ATOM 732 C CA . LEU A 1 92 ? 17.705 -38.466 26.137 1.00 49.12 92 LEU A CA 1
ATOM 733 C C . LEU A 1 92 ? 16.820 -39.019 27.266 1.00 49.12 92 LEU A C 1
ATOM 735 O O . LEU A 1 92 ? 16.834 -38.567 28.405 1.00 49.12 92 LEU A O 1
ATOM 739 N N . VAL A 1 93 ? 16.054 -40.049 26.909 1.00 49.12 93 VAL A N 1
ATOM 740 C CA . VAL A 1 93 ? 15.969 -41.299 27.687 1.00 49.12 93 VAL A CA 1
ATOM 741 C C . VAL A 1 93 ? 17.419 -41.663 28.073 1.00 49.12 93 VAL A C 1
ATOM 743 O O . VAL A 1 93 ? 18.267 -41.725 27.189 1.00 49.12 93 VAL A O 1
ATOM 746 N N . ASP A 1 94 ? 17.875 -41.839 29.308 1.00 45.94 94 ASP A N 1
ATOM 747 C CA . ASP A 1 94 ? 17.290 -42.099 30.618 1.00 45.94 94 ASP A CA 1
ATOM 748 C C . ASP A 1 94 ? 18.318 -41.647 31.673 1.00 45.94 94 ASP A C 1
ATOM 750 O O . ASP A 1 94 ? 19.523 -41.707 31.422 1.00 45.94 94 ASP A O 1
ATOM 754 N N . ALA A 1 95 ? 17.871 -41.311 32.883 1.00 41.22 95 ALA A N 1
ATOM 755 C CA . ALA A 1 95 ? 18.238 -42.086 34.073 1.00 41.22 95 ALA A CA 1
ATOM 756 C C . ALA A 1 95 ? 17.702 -41.403 35.331 1.00 41.22 95 ALA A C 1
ATOM 758 O O . ALA A 1 95 ? 18.268 -40.448 35.865 1.00 41.22 95 ALA A O 1
ATOM 759 N N . ALA A 1 96 ? 16.647 -42.002 35.873 1.00 48.31 96 ALA A N 1
ATOM 760 C CA . ALA A 1 96 ? 16.554 -42.139 37.309 1.00 48.31 96 ALA A CA 1
ATOM 761 C C . ALA A 1 96 ? 17.896 -42.669 37.846 1.00 48.31 96 ALA A C 1
ATOM 763 O O . ALA A 1 96 ? 18.267 -43.809 37.579 1.00 48.31 96 ALA A O 1
ATOM 764 N N . ILE A 1 97 ? 18.603 -41.860 38.627 1.00 38.34 97 ILE A N 1
ATOM 765 C CA . ILE A 1 97 ? 19.461 -42.373 39.692 1.00 38.34 97 ILE A CA 1
ATOM 766 C C . ILE A 1 97 ? 19.004 -41.673 40.961 1.00 38.34 97 ILE A C 1
ATOM 768 O O . ILE A 1 97 ? 19.422 -40.568 41.292 1.00 38.34 97 ILE A O 1
ATOM 772 N N . ALA A 1 98 ? 18.072 -42.344 41.631 1.00 37.56 98 ALA A N 1
ATOM 773 C CA . ALA A 1 98 ? 17.931 -42.240 43.065 1.00 37.56 98 ALA A CA 1
ATOM 774 C C . ALA A 1 98 ? 19.194 -42.826 43.712 1.00 37.56 98 ALA A C 1
ATOM 776 O O . ALA A 1 98 ? 19.468 -44.005 43.496 1.00 37.56 98 ALA A O 1
ATOM 777 N N . VAL A 1 99 ? 19.915 -42.012 44.489 1.00 38.06 99 VAL A N 1
ATOM 778 C CA . VAL A 1 99 ? 20.498 -42.346 45.804 1.00 38.06 99 VAL A CA 1
ATOM 779 C C . VAL A 1 99 ? 20.489 -41.072 46.638 1.00 38.06 99 VAL A C 1
ATOM 781 O O . VAL A 1 99 ? 20.989 -40.046 46.129 1.00 38.06 99 VAL A O 1
#

Radius of gyration: 25.87 Å; chains: 1; bounding box: 51×57×59 Å

Foldseek 3Di:
DCVVVVVVLVVLCVVCVVVVNNPSCVVVVVVVVVVPDDPVNVVVCCQQAPDDPHPNHDDDDDDDDDPPRDDPVPPPDPDPPDPVCPDPPPPDDDDDDDD

Secondary structure (DSSP, 8-state):
--HHHHHHHHHHHHHHHHTT---TTHHHHHHHHHTT--HHHHHHHHHHHTSTT-TT-----PPPPPTTTS-GGG----PPSSTTS-----S--------

InterPro domains:
  IPR011249 Metalloenzyme, LuxS/M16 peptidase-like [SSF63411] (9-71)